Protein AF-A0A6B0X568-F1 (afdb_monomer)

Foldseek 3Di:
DVVVVVVVVVVVLPPFDWDKDWDDWDDPVVPPDIKTWIWTDTPRPDDIDIDIGDDDDDPDD

Structure (mmCIF, N/CA/C/O backbone):
data_AF-A0A6B0X568-F1
#
_entry.id   AF-A0A6B0X568-F1
#
loop_
_atom_site.group_PDB
_atom_site.id
_atom_site.type_symbol
_atom_site.label_atom_id
_atom_site.label_alt_id
_atom_site.label_comp_id
_atom_site.label_asym_id
_atom_site.label_entity_id
_atom_site.label_seq_id
_atom_site.pdbx_PDB_ins_code
_atom_site.Cartn_x
_atom_site.Cartn_y
_atom_site.Cartn_z
_atom_site.occupancy
_atom_site.B_iso_or_equiv
_atom_site.auth_seq_id
_atom_site.auth_comp_id
_atom_site.auth_asym_id
_atom_site.auth_atom_id
_atom_site.pdbx_PDB_model_num
ATOM 1 N N . MET A 1 1 ? 31.926 17.932 -26.355 1.00 60.78 1 MET A N 1
ATOM 2 C CA . MET A 1 1 ? 30.452 18.106 -26.394 1.00 60.78 1 MET A CA 1
ATOM 3 C C . MET A 1 1 ? 29.674 16.796 -26.206 1.00 60.78 1 MET A C 1
ATOM 5 O O . MET A 1 1 ? 28.591 16.848 -25.648 1.00 60.78 1 MET A O 1
ATOM 9 N N . VAL A 1 2 ? 30.216 15.624 -26.575 1.00 59.50 2 VAL A N 1
ATOM 10 C CA . VAL A 1 2 ? 29.519 14.316 -26.478 1.00 59.50 2 VAL A CA 1
ATOM 11 C C . VAL A 1 2 ? 29.264 13.836 -25.034 1.00 59.50 2 VAL A C 1
ATOM 13 O O . VAL A 1 2 ? 28.208 13.280 -24.751 1.00 59.50 2 VAL A O 1
ATOM 16 N N . ALA A 1 3 ? 30.171 14.113 -24.090 1.00 59.03 3 ALA A N 1
ATOM 17 C CA . ALA A 1 3 ? 30.021 13.689 -22.689 1.00 59.03 3 ALA A CA 1
ATOM 18 C C . ALA A 1 3 ? 28.851 14.372 -21.944 1.00 59.03 3 ALA A C 1
ATOM 20 O O . ALA A 1 3 ? 28.255 13.781 -21.048 1.00 59.03 3 ALA A O 1
ATOM 21 N N . LEU A 1 4 ? 28.493 15.601 -22.337 1.00 59.84 4 LEU A N 1
ATOM 22 C CA . LEU A 1 4 ? 27.432 16.385 -21.691 1.00 59.84 4 LEU A CA 1
ATOM 23 C C . LEU A 1 4 ? 26.027 15.938 -22.137 1.00 59.84 4 LEU A C 1
ATOM 25 O O . LEU A 1 4 ? 25.075 16.014 -21.365 1.00 59.84 4 LEU A O 1
ATOM 29 N N . ILE A 1 5 ? 25.915 15.419 -23.366 1.00 63.75 5 ILE A N 1
ATOM 30 C CA . ILE A 1 5 ? 24.682 14.840 -23.920 1.00 63.75 5 ILE A CA 1
ATOM 31 C C . ILE A 1 5 ? 24.381 13.502 -23.227 1.00 63.75 5 ILE A C 1
ATOM 33 O O . ILE A 1 5 ? 23.268 13.284 -22.769 1.00 63.75 5 ILE A O 1
ATOM 37 N N . ALA A 1 6 ? 25.383 12.637 -23.037 1.00 63.22 6 ALA A N 1
ATOM 38 C CA . ALA A 1 6 ? 25.190 11.389 -22.295 1.00 63.22 6 ALA A CA 1
ATOM 39 C C . ALA A 1 6 ? 24.773 11.639 -20.831 1.00 63.22 6 ALA A C 1
ATOM 41 O O . ALA A 1 6 ? 23.828 11.024 -20.349 1.00 63.22 6 ALA A O 1
ATOM 42 N N . LEU A 1 7 ? 25.412 12.588 -20.135 1.00 64.31 7 LEU A N 1
ATOM 43 C CA . LEU A 1 7 ? 25.08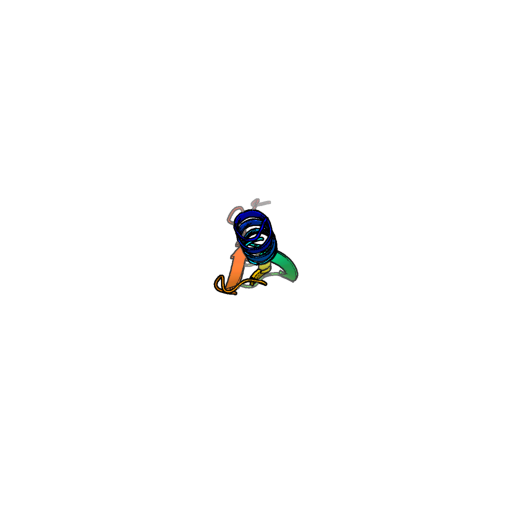0 12.904 -18.740 1.00 64.31 7 LEU A CA 1
ATOM 44 C C . LEU A 1 7 ? 23.665 13.494 -18.574 1.00 64.31 7 LEU A C 1
ATOM 46 O O . LEU A 1 7 ? 22.992 13.195 -17.592 1.00 64.31 7 LEU A O 1
ATOM 50 N N . SER A 1 8 ? 23.193 14.285 -19.543 1.00 63.47 8 SER A N 1
ATOM 51 C CA . SER A 1 8 ? 21.833 14.847 -19.537 1.00 63.47 8 SER A CA 1
ATOM 52 C C . SER A 1 8 ? 20.758 13.812 -19.891 1.00 63.47 8 SER A C 1
ATOM 54 O O . SER A 1 8 ? 19.732 13.763 -19.217 1.00 63.47 8 SER A O 1
ATOM 56 N N . LEU A 1 9 ? 21.013 12.917 -20.855 1.00 60.69 9 LEU A N 1
ATOM 57 C CA . LEU A 1 9 ? 20.118 11.792 -21.171 1.00 60.69 9 LEU A CA 1
ATOM 58 C C . LEU A 1 9 ? 20.023 10.757 -20.033 1.00 60.69 9 LEU A C 1
ATOM 60 O O . LEU A 1 9 ? 18.961 10.172 -19.830 1.00 60.69 9 LEU A O 1
ATOM 64 N N . LEU A 1 10 ? 21.097 10.550 -19.262 1.00 59.62 10 LEU A N 1
ATOM 65 C CA . LEU A 1 10 ? 21.085 9.668 -18.088 1.00 59.62 10 LEU A CA 1
ATOM 66 C C . LEU A 1 10 ? 20.392 10.299 -16.862 1.00 59.62 10 LEU A C 1
ATOM 68 O O . LEU A 1 10 ? 19.867 9.562 -16.028 1.00 59.62 10 LEU A O 1
ATOM 72 N N . TYR A 1 11 ? 20.371 11.633 -16.745 1.00 60.69 11 TYR A N 1
ATOM 73 C CA . TYR A 1 11 ? 19.719 12.351 -15.639 1.00 60.69 11 TYR A CA 1
ATOM 74 C C . TYR A 1 11 ? 18.187 12.323 -15.751 1.00 60.69 11 TYR A C 1
ATOM 76 O O . TYR A 1 11 ? 17.503 12.052 -14.766 1.00 60.69 11 TYR A O 1
ATOM 84 N N . THR A 1 12 ? 17.640 12.499 -16.959 1.00 57.12 12 THR A N 1
ATOM 85 C CA . THR A 1 12 ? 16.189 12.401 -17.206 1.00 57.12 12 THR A CA 1
ATOM 86 C C . THR A 1 12 ? 15.635 10.999 -16.920 1.00 57.12 12 THR A C 1
ATOM 88 O O . THR A 1 12 ? 14.486 10.871 -16.511 1.00 57.12 12 THR A O 1
ATOM 91 N N . ALA A 1 13 ? 16.449 9.948 -17.064 1.00 58.03 13 ALA A N 1
ATOM 92 C CA . ALA A 1 13 ? 16.038 8.561 -16.834 1.00 58.03 13 ALA A CA 1
ATOM 93 C C . ALA A 1 13 ? 16.036 8.122 -15.352 1.00 58.03 13 ALA A C 1
ATOM 95 O O . ALA A 1 13 ? 15.618 7.004 -15.057 1.00 58.03 13 ALA A O 1
ATOM 96 N N . ARG A 1 14 ? 16.523 8.954 -14.416 1.00 62.56 14 ARG A N 1
ATOM 97 C CA . ARG A 1 14 ? 16.669 8.606 -12.986 1.00 62.56 14 ARG A CA 1
ATOM 98 C C . ARG A 1 14 ? 15.872 9.496 -12.030 1.00 62.56 14 ARG A C 1
ATOM 100 O O . ARG A 1 14 ? 16.250 9.635 -10.869 1.00 62.56 14 ARG A O 1
ATOM 107 N N . LEU A 1 15 ? 14.755 10.068 -12.46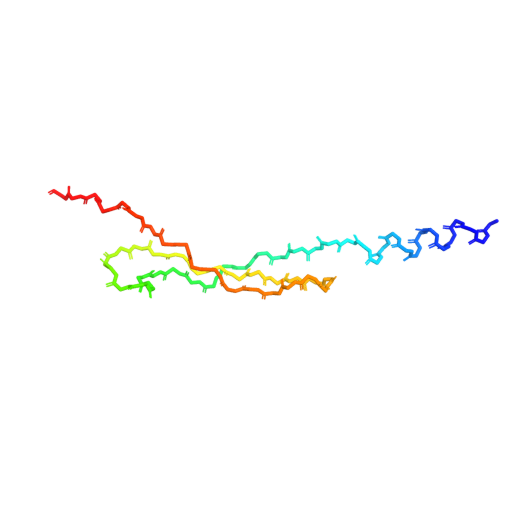8 1.00 60.78 15 LEU A N 1
ATOM 108 C CA . LEU A 1 15 ? 13.774 10.549 -11.500 1.00 60.78 15 LEU A CA 1
ATOM 109 C C . LEU A 1 15 ? 13.008 9.347 -10.951 1.00 60.78 15 LEU A C 1
ATOM 111 O O . LEU A 1 15 ? 12.111 8.832 -11.602 1.00 60.78 15 LEU A O 1
ATOM 115 N N . SER A 1 16 ? 13.355 8.891 -9.752 1.00 62.44 16 SER A N 1
ATOM 116 C CA . SER A 1 16 ? 12.534 7.971 -8.964 1.00 62.44 16 SER A CA 1
ATOM 117 C C . SER A 1 16 ? 11.243 8.683 -8.543 1.00 62.44 16 SER A C 1
ATOM 119 O O . SER A 1 16 ? 11.109 9.166 -7.423 1.00 62.44 16 SER A O 1
ATOM 121 N N . ALA A 1 17 ? 10.303 8.804 -9.478 1.00 68.9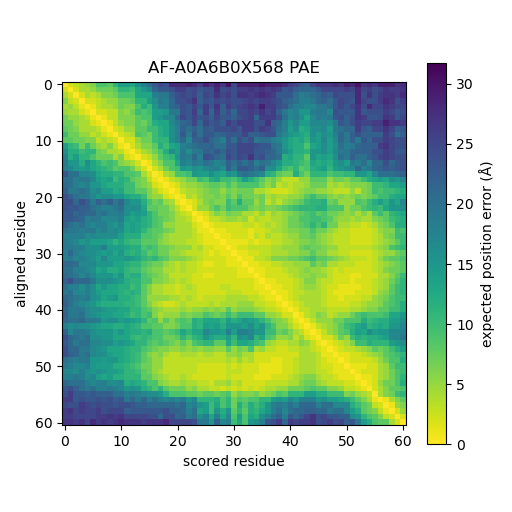4 17 ALA A N 1
ATOM 122 C CA . ALA A 1 17 ? 8.958 9.272 -9.199 1.00 68.94 17 ALA A CA 1
ATOM 123 C C . ALA A 1 17 ? 8.164 8.097 -8.616 1.00 68.94 17 ALA A C 1
ATOM 125 O O . ALA A 1 17 ? 7.725 7.202 -9.340 1.00 68.94 17 ALA A O 1
ATOM 126 N N . VAL A 1 18 ? 8.045 8.075 -7.291 1.00 69.31 18 VAL A N 1
ATOM 127 C CA . VAL A 1 18 ? 7.027 7.285 -6.597 1.00 69.31 18 VAL A CA 1
ATOM 128 C C . VAL A 1 18 ? 5.787 8.162 -6.500 1.00 69.31 18 VAL A C 1
ATOM 130 O O . VAL A 1 18 ? 5.856 9.276 -5.977 1.00 69.31 18 VAL A O 1
ATOM 133 N N . THR A 1 19 ? 4.668 7.686 -7.034 1.00 76.19 19 THR A N 1
ATOM 134 C CA . THR A 1 19 ? 3.362 8.324 -6.852 1.00 76.19 19 THR A CA 1
ATOM 135 C C . THR A 1 19 ? 2.570 7.537 -5.822 1.00 76.19 19 THR A C 1
ATOM 137 O O . THR A 1 19 ? 2.425 6.322 -5.966 1.00 76.19 19 THR A O 1
ATOM 140 N N . TRP A 1 20 ? 2.063 8.238 -4.811 1.00 78.44 20 TRP A N 1
ATOM 141 C CA . TRP A 1 20 ? 1.139 7.688 -3.826 1.00 78.44 20 TRP A CA 1
ATOM 142 C C . TRP A 1 20 ? -0.285 7.984 -4.269 1.00 78.44 20 TRP A C 1
ATOM 144 O O . TRP A 1 20 ? -0.593 9.137 -4.576 1.00 78.44 20 TRP A O 1
ATOM 154 N N . ASP A 1 21 ? -1.126 6.957 -4.302 1.00 79.69 21 ASP A N 1
ATOM 155 C CA . ASP A 1 21 ? -2.547 7.103 -4.597 1.00 79.69 21 ASP A CA 1
ATOM 156 C C . ASP A 1 21 ? -3.389 6.567 -3.439 1.00 79.69 21 ASP A C 1
ATOM 158 O O . ASP A 1 21 ? -3.047 5.563 -2.804 1.00 79.69 21 ASP A O 1
ATOM 162 N N . PHE A 1 22 ? -4.474 7.273 -3.139 1.00 76.12 22 PHE A N 1
ATOM 163 C CA . PHE A 1 22 ? -5.383 6.898 -2.068 1.00 76.12 22 PHE A CA 1
ATOM 164 C C . PHE A 1 22 ? -6.432 5.941 -2.624 1.00 76.12 22 PHE A C 1
ATOM 166 O O . PHE A 1 22 ? -7.217 6.318 -3.492 1.00 76.12 22 PHE A O 1
ATOM 173 N N . ALA A 1 23 ? -6.430 4.695 -2.149 1.00 76.69 23 ALA A N 1
ATOM 174 C CA . ALA A 1 23 ? -7.304 3.665 -2.696 1.00 76.69 23 ALA A CA 1
ATOM 175 C C . ALA A 1 23 ? -8.673 3.668 -2.013 1.00 76.69 23 ALA A C 1
ATOM 177 O O . ALA A 1 23 ? -9.696 3.594 -2.695 1.00 76.69 23 ALA A O 1
ATOM 178 N N . GLN A 1 24 ? -8.685 3.698 -0.673 1.00 79.81 24 GLN A N 1
ATOM 179 C CA . GLN A 1 24 ? -9.902 3.511 0.114 1.00 79.81 24 GLN A CA 1
ATOM 180 C C . GLN A 1 24 ? -9.710 3.824 1.609 1.00 79.81 24 GLN A C 1
ATOM 182 O O . GLN A 1 24 ? -8.642 3.577 2.170 1.00 79.81 24 GLN A O 1
ATOM 187 N N . GLU A 1 25 ? -10.786 4.284 2.251 1.00 81.75 25 GLU A N 1
ATOM 188 C CA . GLU A 1 25 ? -10.984 4.322 3.708 1.00 81.75 25 GLU A CA 1
ATOM 189 C C . GLU A 1 25 ? -12.008 3.255 4.143 1.00 81.75 25 GLU A C 1
ATOM 191 O O . GLU A 1 25 ? -13.006 3.029 3.450 1.00 81.75 25 GLU A O 1
ATOM 196 N N . GLY A 1 26 ? -11.782 2.598 5.281 1.00 86.38 26 GLY A N 1
ATOM 197 C CA . GLY A 1 26 ? -12.709 1.611 5.847 1.00 86.38 26 GLY A CA 1
ATOM 198 C C . GLY A 1 26 ? -12.050 0.710 6.887 1.00 86.38 26 GLY A C 1
ATOM 199 O O . GLY A 1 26 ? -10.847 0.776 7.064 1.00 86.38 26 GLY A O 1
ATOM 200 N N . ASP A 1 27 ? -12.834 -0.131 7.556 1.00 89.50 27 ASP A N 1
ATOM 201 C CA . ASP A 1 27 ? -12.315 -1.201 8.421 1.00 89.50 27 ASP A CA 1
ATOM 202 C C . ASP A 1 27 ? -11.822 -2.355 7.531 1.00 89.50 27 ASP A C 1
ATOM 204 O O . ASP A 1 27 ? -12.623 -3.126 6.989 1.00 89.50 27 ASP A O 1
ATOM 208 N N . VAL A 1 28 ? -10.518 -2.394 7.261 1.00 89.44 28 VAL A N 1
ATOM 209 C CA . VAL A 1 28 ? -9.893 -3.326 6.312 1.00 89.44 28 VAL A CA 1
ATOM 210 C C . VAL A 1 28 ? -9.401 -4.580 7.027 1.00 89.44 28 VAL A C 1
ATOM 212 O O . VAL A 1 28 ? -9.435 -5.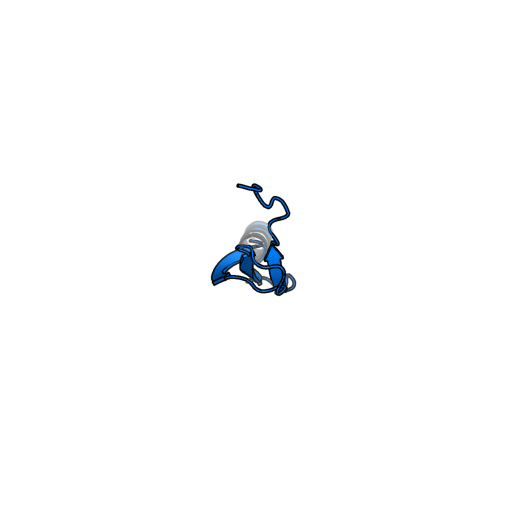661 6.429 1.00 89.44 28 VAL A O 1
ATOM 215 N N . ASP A 1 29 ? -8.954 -4.463 8.279 1.00 87.38 29 ASP A N 1
ATOM 216 C CA . ASP A 1 29 ? -8.474 -5.603 9.066 1.00 87.38 29 ASP A CA 1
ATOM 217 C C . ASP A 1 29 ? -9.533 -6.242 9.985 1.00 87.38 29 ASP A C 1
ATOM 219 O O . ASP A 1 29 ? -9.317 -7.346 10.501 1.00 87.38 29 ASP A O 1
ATOM 223 N N . GLY A 1 30 ? -10.730 -5.654 10.053 1.00 88.56 30 GLY A N 1
ATOM 224 C CA . GLY A 1 30 ? -11.913 -6.221 10.697 1.00 88.56 30 GLY A CA 1
ATOM 225 C C . GLY A 1 30 ? -11.934 -6.023 12.207 1.00 88.56 30 GLY A C 1
ATOM 226 O O . GLY A 1 30 ? -12.598 -6.790 12.917 1.00 88.56 30 GLY A O 1
ATOM 227 N N . ASP A 1 31 ? -11.181 -5.054 12.714 1.00 87.94 31 ASP A N 1
ATOM 228 C CA . ASP A 1 31 ? -11.046 -4.804 14.139 1.00 87.94 31 ASP A CA 1
ATOM 229 C C . ASP A 1 31 ? -12.063 -3.776 14.671 1.00 87.94 31 ASP A C 1
ATOM 231 O O . ASP A 1 31 ? -12.184 -3.594 15.888 1.00 87.94 31 ASP A O 1
ATOM 235 N N . GLY A 1 32 ? -12.843 -3.156 13.782 1.00 87.75 32 GLY A N 1
ATOM 236 C CA . GLY A 1 32 ? -13.908 -2.219 14.117 1.00 87.75 32 GLY A CA 1
ATOM 237 C C . GLY A 1 32 ? -13.473 -0.760 14.235 1.00 87.75 32 GLY A C 1
ATOM 238 O O . GLY A 1 32 ? -14.241 0.035 14.785 1.00 87.75 32 GLY A O 1
ATOM 239 N N . ASP A 1 33 ? -12.282 -0.387 13.764 1.00 89.81 33 ASP A N 1
ATOM 240 C CA . ASP A 1 33 ? -11.910 1.013 13.555 1.00 89.81 33 ASP A CA 1
ATOM 241 C C . ASP A 1 33 ? -11.532 1.341 12.095 1.00 89.81 33 ASP A C 1
ATOM 243 O O . ASP A 1 33 ? -11.763 0.547 11.187 1.00 89.81 33 ASP A O 1
ATOM 247 N N . LEU A 1 34 ? -11.181 2.605 11.829 1.00 89.69 34 LEU A N 1
ATOM 248 C CA . LEU A 1 34 ? -10.972 3.094 10.467 1.00 89.69 34 LEU A CA 1
ATOM 249 C C . LEU A 1 34 ? -9.518 2.897 10.035 1.00 89.69 34 LEU A C 1
ATOM 251 O O . LEU A 1 34 ? -8.624 3.547 10.581 1.00 89.69 34 LEU A O 1
ATOM 255 N N . ASP A 1 35 ? -9.330 2.170 8.939 1.00 90.50 35 ASP A N 1
ATOM 256 C CA . ASP A 1 35 ? -8.049 1.990 8.266 1.00 90.50 35 ASP A CA 1
ATOM 257 C C . ASP A 1 35 ? -7.964 2.768 6.950 1.00 90.50 35 ASP A C 1
ATOM 259 O O . ASP A 1 35 ? -8.961 3.216 6.364 1.00 90.50 35 ASP A O 1
ATOM 263 N N . LEU A 1 36 ? -6.729 2.896 6.454 1.00 90.44 36 LEU A N 1
ATOM 264 C CA . LEU A 1 36 ? -6.427 3.495 5.157 1.00 90.44 36 LEU A CA 1
ATOM 265 C C . LEU A 1 36 ? -5.673 2.508 4.262 1.00 90.44 36 LEU A C 1
ATOM 267 O O . LEU A 1 36 ? -4.611 1.999 4.628 1.00 90.44 36 LEU A O 1
ATOM 271 N N . ALA A 1 37 ? -6.178 2.304 3.047 1.00 90.62 37 ALA A N 1
ATOM 272 C CA . ALA A 1 37 ? -5.492 1.567 1.995 1.00 90.62 37 ALA A CA 1
ATOM 273 C C . ALA A 1 37 ? -4.807 2.542 1.028 1.00 90.62 37 ALA A C 1
ATOM 275 O O . ALA A 1 37 ? -5.452 3.396 0.408 1.00 90.62 37 ALA A O 1
ATOM 276 N N . VAL A 1 38 ? -3.491 2.401 0.873 1.00 90.44 38 VAL A N 1
ATOM 277 C CA . VAL A 1 38 ? -2.666 3.285 0.042 1.00 90.44 38 VAL A CA 1
ATOM 278 C C . VAL A 1 38 ? -1.901 2.474 -0.997 1.00 90.44 38 VAL A C 1
ATOM 280 O O . VAL A 1 38 ? -1.346 1.410 -0.714 1.00 90.44 38 VAL A O 1
ATOM 283 N N . LEU A 1 39 ? -1.868 3.003 -2.215 1.00 89.12 39 LEU A N 1
ATOM 284 C CA . LEU A 1 39 ? -1.159 2.440 -3.351 1.00 89.12 39 LEU A CA 1
ATOM 285 C C . LEU A 1 39 ? 0.157 3.184 -3.553 1.00 89.12 39 LEU A C 1
ATOM 287 O O . LEU A 1 39 ? 0.189 4.409 -3.673 1.00 89.12 39 LEU A O 1
ATOM 291 N N . GLU A 1 40 ? 1.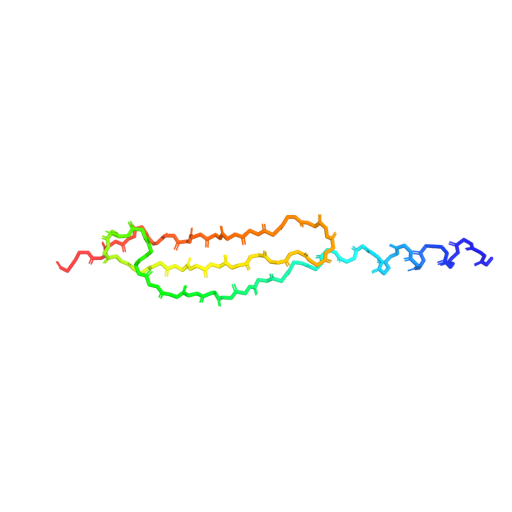238 2.426 -3.657 1.00 87.12 40 GLU A N 1
ATOM 292 C CA . GLU A 1 40 ? 2.513 2.910 -4.162 1.00 87.12 40 GLU A CA 1
ATOM 293 C C . GLU A 1 40 ? 2.653 2.467 -5.612 1.00 87.12 40 GLU A C 1
ATOM 295 O O . GLU A 1 40 ? 2.694 1.268 -5.900 1.00 87.12 40 GLU A O 1
ATOM 300 N N . ASN A 1 41 ? 2.750 3.427 -6.529 1.00 83.44 41 ASN A N 1
ATOM 301 C CA . ASN A 1 41 ? 3.067 3.139 -7.919 1.00 83.44 41 ASN A CA 1
ATOM 302 C C . ASN A 1 41 ? 4.421 3.745 -8.284 1.00 83.44 41 ASN A C 1
ATOM 304 O O . ASN A 1 41 ? 4.595 4.967 -8.316 1.00 83.44 41 ASN A O 1
ATOM 308 N N . ALA A 1 42 ? 5.390 2.879 -8.562 1.00 79.25 42 ALA A N 1
ATOM 309 C CA . ALA A 1 42 ? 6.718 3.295 -8.961 1.00 79.25 42 ALA A CA 1
ATOM 310 C C . ALA A 1 42 ? 6.801 3.444 -10.484 1.00 79.25 42 ALA A C 1
ATOM 312 O O . ALA A 1 42 ? 6.642 2.491 -11.244 1.00 79.25 42 ALA A O 1
ATOM 313 N N . VAL A 1 43 ? 7.125 4.651 -10.945 1.00 72.81 43 VAL A N 1
ATOM 314 C CA . VAL A 1 43 ? 7.153 4.972 -12.381 1.00 72.81 43 VAL A CA 1
ATOM 315 C C . VAL A 1 43 ? 8.470 4.536 -13.049 1.00 72.81 43 VAL A C 1
ATOM 317 O O . VAL A 1 43 ? 8.521 4.339 -14.262 1.00 72.81 43 VAL A O 1
ATOM 320 N N . CYS A 1 44 ? 9.545 4.331 -12.275 1.00 73.25 44 CYS A N 1
ATOM 321 C CA . CYS A 1 44 ? 10.897 4.068 -12.797 1.00 73.25 44 CYS A CA 1
ATOM 322 C C . CYS A 1 44 ? 11.534 2.766 -12.277 1.00 73.25 44 CYS A C 1
ATOM 324 O O . CYS A 1 44 ? 12.724 2.733 -11.966 1.00 73.25 44 CYS A O 1
ATOM 326 N N . GLY A 1 45 ? 10.748 1.690 -12.184 1.00 68.56 45 GLY A N 1
ATOM 327 C CA . GLY A 1 45 ? 11.252 0.351 -11.842 1.00 68.56 45 GLY A CA 1
ATOM 328 C C . GLY A 1 45 ? 11.517 0.111 -10.352 1.00 68.56 45 GLY A C 1
ATOM 329 O O . GLY A 1 45 ? 12.137 -0.891 -10.003 1.00 68.56 45 GLY A O 1
ATOM 330 N N . GLY A 1 46 ? 11.048 1.008 -9.476 1.00 72.75 46 GLY A N 1
ATOM 331 C CA . GLY A 1 46 ? 10.802 0.655 -8.075 1.00 72.75 46 GLY A CA 1
ATOM 332 C C . GLY A 1 46 ? 9.678 -0.384 -7.986 1.00 72.75 46 GLY A C 1
ATOM 333 O O . GLY A 1 46 ? 8.931 -0.572 -8.945 1.00 72.75 46 GLY A O 1
ATOM 334 N N . GLY A 1 47 ? 9.568 -1.101 -6.871 1.00 78.81 47 GLY A N 1
ATOM 335 C CA . GLY A 1 47 ? 8.411 -1.970 -6.650 1.00 78.81 47 GLY A CA 1
ATOM 336 C C . GLY A 1 47 ? 7.142 -1.135 -6.477 1.00 78.81 47 GLY A C 1
ATOM 337 O O . GLY A 1 47 ? 7.200 -0.062 -5.888 1.00 78.81 47 GLY A O 1
ATOM 338 N N . SER A 1 48 ? 6.014 -1.629 -6.985 1.00 86.00 48 SER A N 1
ATOM 339 C CA . SER A 1 48 ? 4.689 -1.107 -6.635 1.00 86.00 48 SER A CA 1
ATOM 340 C C . SER A 1 48 ? 4.096 -1.969 -5.520 1.00 86.00 48 SER A C 1
ATOM 342 O O . SER A 1 48 ? 4.342 -3.179 -5.479 1.00 86.00 48 SER A O 1
ATOM 344 N N . GLY A 1 49 ? 3.325 -1.364 -4.620 1.00 87.44 49 GLY A N 1
ATOM 345 C CA . GLY A 1 49 ? 2.836 -2.022 -3.409 1.00 87.44 49 GLY A CA 1
ATOM 346 C C . GLY A 1 49 ? 1.473 -1.513 -2.958 1.00 87.44 49 GLY A C 1
ATOM 347 O O . GLY A 1 49 ? 1.068 -0.401 -3.290 1.00 87.44 49 GLY A O 1
ATOM 348 N N . ILE A 1 50 ? 0.770 -2.349 -2.195 1.00 89.44 50 ILE A N 1
ATOM 349 C CA . ILE A 1 50 ? -0.436 -1.966 -1.457 1.00 89.44 50 ILE A CA 1
ATOM 350 C C . ILE A 1 50 ? -0.071 -2.000 0.020 1.00 89.44 50 ILE A C 1
ATOM 352 O O . ILE A 1 50 ? 0.423 -3.019 0.507 1.00 89.44 50 ILE A O 1
ATOM 356 N N . TYR A 1 51 ? -0.323 -0.898 0.715 1.00 90.62 51 TYR A N 1
ATOM 357 C CA . TYR A 1 51 ? -0.085 -0.763 2.144 1.00 90.62 51 TYR A CA 1
ATOM 358 C C . TYR A 1 51 ? -1.411 -0.523 2.850 1.00 90.62 51 TYR A C 1
ATOM 360 O O . TYR A 1 51 ? -2.188 0.339 2.439 1.00 90.62 51 TYR A O 1
ATOM 368 N N . ILE A 1 52 ? -1.645 -1.281 3.918 1.00 90.88 52 ILE A N 1
ATOM 369 C CA . ILE A 1 52 ? -2.740 -1.040 4.853 1.00 90.88 52 ILE A CA 1
ATOM 370 C C . ILE A 1 52 ? -2.144 -0.334 6.063 1.00 90.88 52 ILE A C 1
ATOM 372 O O . ILE A 1 52 ? -1.201 -0.837 6.679 1.00 90.88 52 ILE A O 1
ATOM 376 N N . LEU A 1 53 ? -2.645 0.861 6.352 1.00 90.69 53 LEU A N 1
ATOM 377 C CA . LEU A 1 53 ? -2.296 1.619 7.540 1.00 90.69 53 LEU A CA 1
ATOM 378 C C . LEU A 1 53 ? -3.428 1.423 8.541 1.00 90.69 53 LEU A C 1
ATOM 380 O O . LEU A 1 53 ? -4.436 2.127 8.462 1.00 90.69 53 LEU A O 1
ATOM 384 N N . SER A 1 54 ? -3.243 0.461 9.445 1.00 90.44 54 SER A N 1
ATOM 385 C CA . SER A 1 54 ? -4.213 0.196 10.503 1.00 90.44 54 SER A CA 1
ATOM 386 C C . SER A 1 54 ? -4.134 1.261 11.584 1.00 90.44 54 SER A C 1
ATOM 388 O O . SER A 1 54 ? -3.039 1.603 12.060 1.00 90.44 54 SER A O 1
ATOM 390 N N . ASN A 1 55 ? -5.282 1.773 12.011 1.00 86.12 55 ASN A N 1
ATOM 391 C CA . ASN A 1 55 ? -5.325 2.550 13.237 1.00 86.12 55 ASN A CA 1
ATOM 392 C C . ASN A 1 55 ? -5.219 1.590 14.440 1.00 86.12 55 ASN A C 1
ATOM 394 O O . ASN A 1 55 ? -5.503 0.405 14.361 1.00 86.12 55 ASN A O 1
ATOM 398 N N . GLN A 1 56 ? -4.630 2.058 15.540 1.00 80.00 56 GLN A N 1
ATOM 399 C CA . GLN A 1 56 ? -4.334 1.215 16.716 1.00 80.00 56 GLN A CA 1
ATOM 400 C C . GLN A 1 56 ? -5.003 1.742 17.984 1.00 80.00 56 GLN A C 1
ATOM 402 O O . GLN A 1 56 ? -4.866 1.160 19.061 1.00 80.00 56 GLN A O 1
ATOM 407 N N . THR A 1 57 ? -5.687 2.882 17.886 1.00 72.12 57 THR A N 1
ATOM 408 C CA . T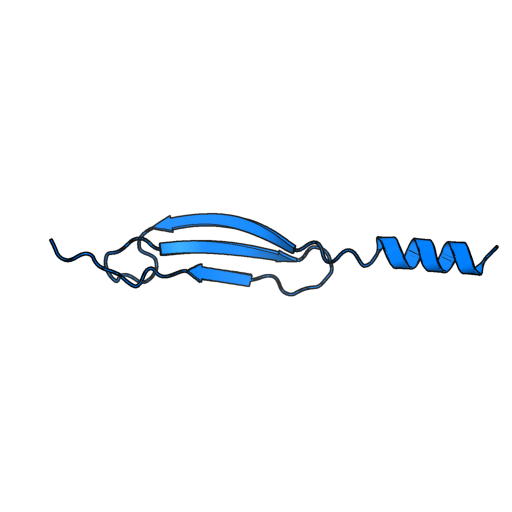HR A 1 57 ? -6.299 3.531 19.040 1.00 72.12 57 THR A CA 1
ATOM 409 C C . THR A 1 57 ? -7.805 3.500 18.887 1.00 72.12 57 TH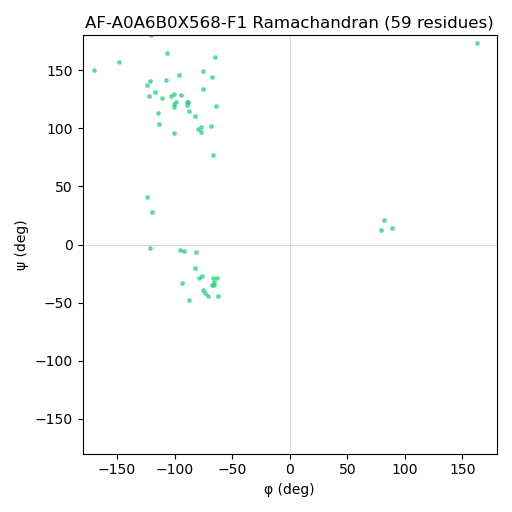R A C 1
ATOM 411 O O . THR A 1 57 ? -8.383 4.309 18.163 1.00 72.12 57 THR A O 1
ATOM 414 N N . LYS A 1 58 ? -8.441 2.603 19.637 1.00 67.25 58 LYS A N 1
ATOM 415 C CA . LYS A 1 58 ? -9.860 2.713 19.963 1.00 67.25 58 LYS A CA 1
ATOM 416 C C . LYS A 1 58 ? -9.982 3.665 21.144 1.00 67.2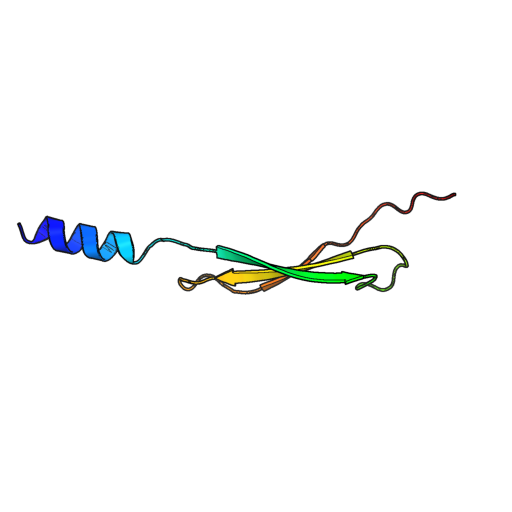5 58 LYS A C 1
ATOM 418 O O . LYS A 1 58 ? -9.538 3.347 22.247 1.00 67.25 58 LYS A O 1
ATOM 423 N N . THR A 1 59 ? -10.536 4.855 20.926 1.00 64.00 59 THR A N 1
ATOM 424 C CA . THR A 1 59 ? -11.008 5.673 22.046 1.00 64.00 59 THR A CA 1
ATOM 425 C C . THR A 1 59 ? -12.215 4.950 22.626 1.00 64.00 59 THR A C 1
ATOM 427 O O . THR A 1 59 ? -13.276 4.935 22.014 1.00 64.00 59 THR A O 1
ATOM 430 N N . SER A 1 60 ? -12.029 4.261 23.749 1.00 69.69 60 SER A N 1
ATOM 431 C CA . SER A 1 60 ? -13.144 3.703 24.509 1.00 69.69 60 SER A CA 1
ATOM 432 C C . SER A 1 60 ? -14.000 4.859 25.028 1.00 69.69 60 SER A C 1
ATOM 434 O O . SER A 1 60 ? -13.466 5.697 25.760 1.00 69.69 60 SER A O 1
ATOM 436 N N . ASP A 1 61 ? -15.271 4.898 24.626 1.00 68.38 61 ASP A N 1
ATOM 437 C CA . ASP A 1 61 ? -16.285 5.822 25.159 1.00 68.38 61 ASP A CA 1
ATOM 438 C C . ASP A 1 61 ? -16.458 5.689 26.685 1.00 68.38 61 ASP A C 1
ATOM 440 O O . ASP A 1 61 ? -16.414 4.543 27.201 1.00 68.38 61 ASP A O 1
#

Mean predicted aligned error: 11.24 Å

Secondary structure (DSSP, 8-state):
-HHHHHHHHHHHTT---EEEEEEEEE-SSSSSS-EEEEEEEETTSPPPEEEEE--------

Solvent-accessible surface area (backbone atoms only — not comparable to full-atom values):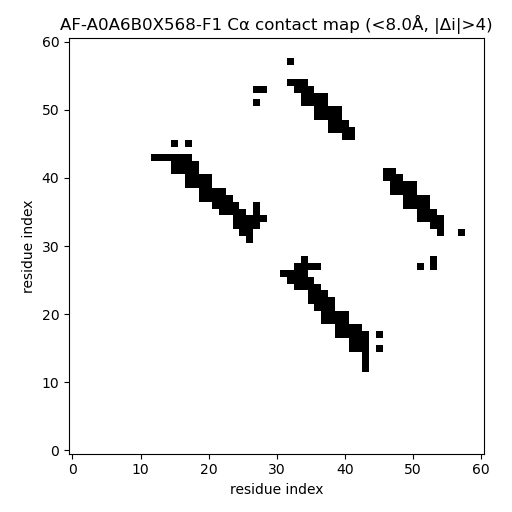 3941 Å² total; per-residue (Å²): 120,70,71,61,52,54,55,51,61,55,53,73,73,63,61,80,47,69,47,78,44,85,73,49,78,43,58,79,88,71,82,81,56,69,20,39,37,37,35,42,44,37,76,65,81,53,79,62,49,81,47,77,50,73,67,86,79,81,84,79,130

pLDDT: mean 76.38, std 11.64, range [57.12, 90.88]

Radius of gyration: 19.73 Å; Cα contacts (8 Å, |Δi|>4): 90; chains: 1; bounding box: 47×24×52 Å

Nearest PDB structures (foldseek):
  5npg-assembly1_A  TM=4.157E-01  e=4.183E-01  Drosophila melanogaster
  8dfv-assembly1_K  TM=5.009E-01  e=1.602E+00  Drosophila melanogaster
  3f02-assembly2_B  TM=5.544E-01  e=2.933E+00  Homo sapiens
  7f0z-assembly1_A  TM=3.972E-01  e=1.714E+00  Aspergillus novofumigatus
  7f0o-assembly1_A  TM=4.050E-01  e=2.564E+00  Aspergillus novofumigatus

Sequence (61 aa):
MVALIALSLLYTARLSAVTWDFAQEGDVDGDGDLDLAVLENAVCGGGSGIYILSNQTKTSD